Protein AF-A0A938CNE6-F1 (afdb_monomer)

pLDDT: mean 87.76, std 14.15, range [38.72, 98.19]

Solvent-accessible surface area (backbone atoms only — not comparable to full-atom values): 6323 Å² total; per-residue (Å²): 135,86,85,75,90,64,94,67,79,77,86,64,50,73,71,88,80,86,86,80,55,91,83,75,54,90,74,70,70,65,56,62,55,57,53,50,59,77,33,52,93,32,53,67,80,89,73,84,86,85,87,80,81,80,80,55,76,92,47,79,93,57,88,85,85,89,85,84,67,95,44,70,70,53,40,54,59,47,52,55,50,46,54,74,78,44,98,117

Secondary structure (DSSP, 8-state):
---------------------TT-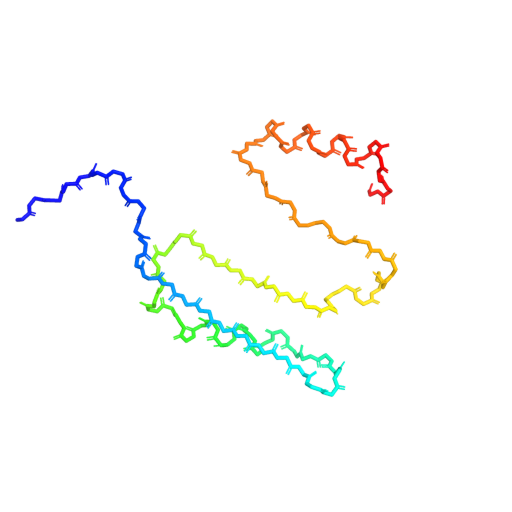----THHHHHHHHTTGGG--SS------SS--TT-TTS-------SSHHHHHHHHHHHHHHS--

Structure (mmCIF, N/CA/C/O backbone):
data_AF-A0A938CNE6-F1
#
_entry.id 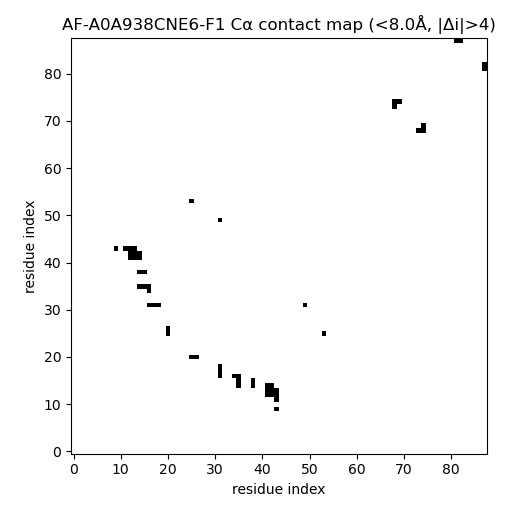  AF-A0A938CNE6-F1
#
loop_
_atom_site.group_PDB
_atom_site.id
_atom_site.type_symbol
_atom_site.label_atom_id
_atom_site.label_alt_id
_atom_site.label_comp_id
_atom_site.label_asym_id
_atom_site.label_entity_id
_atom_site.label_seq_id
_atom_site.pdbx_PDB_ins_code
_atom_site.Cartn_x
_atom_site.Cartn_y
_atom_site.Cartn_z
_atom_site.occupancy
_atom_site.B_iso_or_equiv
_atom_site.auth_seq_id
_atom_site.auth_comp_id
_atom_site.auth_asym_id
_atom_site.auth_atom_id
_atom_site.pdbx_PDB_model_num
ATOM 1 N N . MET A 1 1 ? 6.128 -1.178 -41.801 1.00 38.72 1 MET A N 1
ATOM 2 C CA . MET A 1 1 ? 5.867 -0.085 -40.842 1.00 38.72 1 MET A CA 1
ATOM 3 C C . MET A 1 1 ? 6.868 -0.247 -39.714 1.00 38.72 1 MET A C 1
ATOM 5 O O . MET A 1 1 ? 6.883 -1.288 -39.075 1.00 38.72 1 MET A O 1
ATOM 9 N N . SER A 1 2 ? 7.811 0.684 -39.605 1.00 40.38 2 SER A N 1
ATOM 10 C CA . SER A 1 2 ? 8.945 0.635 -38.680 1.00 40.38 2 SER A CA 1
ATOM 11 C C . SER A 1 2 ? 8.487 0.924 -37.250 1.00 40.38 2 SER A C 1
ATOM 13 O O . SER A 1 2 ? 7.999 2.020 -36.980 1.00 40.38 2 SER A O 1
ATOM 15 N N . HIS A 1 3 ? 8.654 -0.037 -36.340 1.00 46.56 3 HIS A N 1
ATOM 16 C CA . HIS A 1 3 ? 8.460 0.189 -34.909 1.00 46.56 3 HIS A CA 1
ATOM 17 C C . HIS A 1 3 ? 9.615 1.043 -34.376 1.00 46.56 3 HIS A C 1
ATOM 19 O O . HIS A 1 3 ? 10.769 0.617 -34.354 1.00 46.56 3 HIS A O 1
ATOM 25 N N . ASN A 1 4 ? 9.291 2.278 -34.008 1.00 48.91 4 ASN A N 1
ATOM 26 C CA . ASN A 1 4 ? 10.192 3.212 -33.355 1.00 48.91 4 ASN A CA 1
ATOM 27 C C . ASN A 1 4 ? 10.252 2.856 -31.861 1.00 48.91 4 ASN A C 1
ATOM 29 O O . ASN A 1 4 ? 9.269 3.055 -31.152 1.00 48.91 4 ASN A O 1
ATOM 33 N N . TRP A 1 5 ? 11.379 2.327 -31.381 1.00 46.94 5 TRP A N 1
ATOM 34 C CA . TRP A 1 5 ? 11.625 2.047 -29.958 1.00 46.94 5 TRP A CA 1
ATOM 35 C C . TRP A 1 5 ? 11.979 3.335 -29.199 1.00 46.94 5 TRP A C 1
ATOM 37 O O . TRP A 1 5 ? 13.06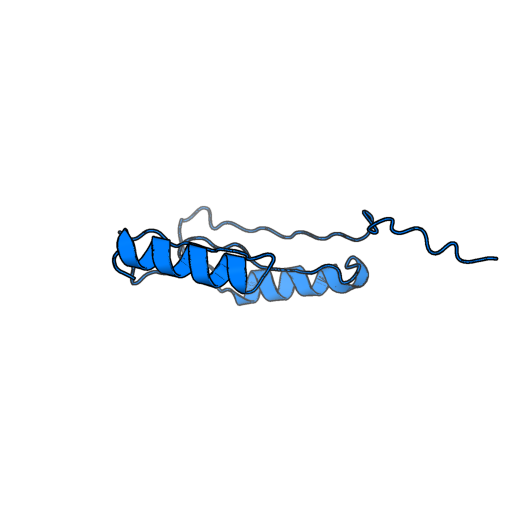2 3.481 -28.635 1.00 46.94 5 TRP A O 1
ATOM 47 N N . GLY A 1 6 ? 11.063 4.301 -29.221 1.00 50.75 6 GLY A N 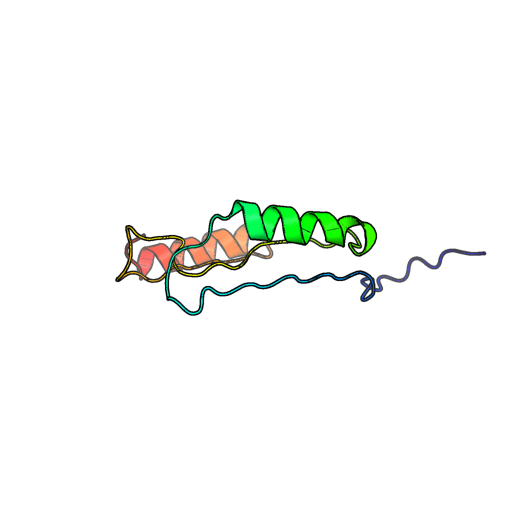1
ATOM 48 C CA . GLY A 1 6 ? 11.070 5.415 -28.283 1.00 50.75 6 GLY A CA 1
ATOM 49 C C . GLY A 1 6 ? 10.488 4.935 -26.958 1.00 50.75 6 GLY A C 1
ATOM 50 O O . GLY A 1 6 ? 9.430 4.317 -26.942 1.00 50.75 6 GLY A O 1
ATOM 51 N N . TRP A 1 7 ? 11.171 5.210 -25.851 1.00 52.81 7 TRP A N 1
ATOM 52 C CA . TRP A 1 7 ? 10.752 4.905 -24.479 1.00 52.81 7 TRP A CA 1
ATOM 53 C C . TRP A 1 7 ? 9.512 5.710 -24.040 1.00 52.81 7 TRP A C 1
ATOM 55 O O . TRP A 1 7 ? 9.550 6.461 -23.068 1.00 52.81 7 TRP A O 1
ATOM 65 N N . SER A 1 8 ? 8.395 5.598 -24.755 1.00 60.22 8 SER A N 1
ATOM 66 C CA . SER A 1 8 ? 7.104 6.118 -24.316 1.00 60.22 8 SER A CA 1
ATOM 67 C C . SER A 1 8 ? 6.374 5.018 -23.556 1.00 60.22 8 SER A C 1
ATOM 69 O O . SER A 1 8 ? 5.937 4.039 -24.160 1.00 60.22 8 SER A O 1
ATOM 71 N N . LYS A 1 9 ? 6.235 5.176 -22.233 1.00 62.78 9 LYS A N 1
ATOM 72 C CA . LYS A 1 9 ? 5.296 4.378 -21.433 1.00 62.78 9 LYS A CA 1
ATOM 73 C C . LYS A 1 9 ? 3.934 4.428 -22.123 1.00 62.78 9 LYS A C 1
ATOM 75 O O . LYS A 1 9 ? 3.431 5.521 -22.376 1.00 62.78 9 LYS A O 1
ATOM 80 N N . GLU A 1 10 ? 3.354 3.276 -22.440 1.00 68.12 10 GLU A N 1
ATOM 81 C CA . GLU A 1 10 ? 2.016 3.242 -23.022 1.00 68.12 10 GLU A CA 1
ATOM 82 C C . GLU A 1 10 ? 1.013 3.748 -21.968 1.00 68.12 10 GLU A C 1
ATOM 84 O O . GLU A 1 10 ? 0.873 3.161 -20.895 1.00 68.12 10 GLU A O 1
ATOM 89 N N . ILE A 1 11 ? 0.386 4.904 -22.220 1.00 68.88 11 ILE A N 1
ATOM 90 C CA . ILE A 1 11 ? -0.577 5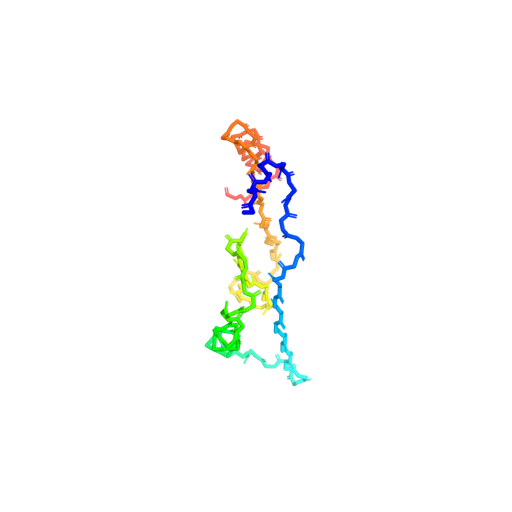.537 -21.291 1.00 68.88 11 ILE A CA 1
ATOM 91 C C . ILE A 1 11 ? -2.011 5.040 -21.571 1.00 68.88 11 ILE A C 1
ATOM 93 O O . ILE A 1 11 ? -2.919 5.231 -20.762 1.00 68.88 11 ILE A O 1
ATOM 97 N N . SER A 1 12 ? -2.225 4.374 -22.707 1.00 73.06 12 SER A N 1
ATOM 98 C CA . SER A 1 12 ? -3.449 3.639 -23.027 1.00 73.06 12 SER A CA 1
ATOM 99 C C . SER A 1 12 ? -3.466 2.268 -22.354 1.00 73.06 12 SER A C 1
ATOM 101 O O . SER A 1 12 ? -2.422 1.701 -22.053 1.00 73.06 12 SER A O 1
ATOM 103 N N . GLY A 1 13 ? -4.667 1.737 -22.109 1.00 76.31 13 GLY A N 1
ATOM 104 C CA . GLY A 1 13 ? -4.836 0.419 -21.495 1.00 76.31 13 GLY A CA 1
ATOM 105 C C . GLY A 1 13 ? -4.828 0.439 -19.960 1.00 76.31 13 GLY A C 1
ATOM 106 O O . GLY A 1 13 ? -3.934 -0.111 -19.322 1.00 76.31 13 GLY A O 1
ATOM 107 N N . CYS A 1 14 ? -5.869 1.034 -19.361 1.00 85.94 14 CYS A N 1
ATOM 108 C CA . CYS A 1 14 ? -6.115 0.993 -17.917 1.00 85.94 14 CYS A CA 1
ATOM 109 C C . CYS A 1 14 ? -7.568 0.591 -17.599 1.00 85.94 14 CYS A C 1
ATOM 111 O O . CYS A 1 14 ? -8.503 0.883 -18.361 1.00 85.94 14 CYS A O 1
ATOM 113 N N . GLY A 1 15 ? -7.772 -0.059 -16.453 1.00 88.94 15 GLY A N 1
ATOM 114 C CA . GLY A 1 15 ? -9.073 -0.465 -15.936 1.00 88.94 15 GLY A CA 1
ATOM 115 C C . GLY A 1 15 ? -9.124 -0.342 -14.416 1.00 88.94 15 GLY A C 1
ATOM 116 O O . GLY A 1 15 ? -8.168 -0.684 -13.727 1.00 88.94 15 GLY A O 1
ATOM 117 N N . LEU A 1 16 ? -10.251 0.144 -13.897 1.00 92.69 16 LEU A N 1
ATOM 118 C CA . LEU A 1 16 ? -10.496 0.263 -12.466 1.00 92.69 16 LEU A CA 1
ATOM 119 C C . LEU A 1 16 ? -11.927 -0.170 -12.152 1.00 92.69 16 LEU A C 1
ATOM 121 O O . LEU A 1 16 ? -12.864 0.179 -12.869 1.00 92.69 16 LEU A O 1
ATOM 125 N N . ALA A 1 17 ? -12.084 -0.913 -11.062 1.00 93.88 17 ALA A N 1
ATOM 126 C CA . ALA A 1 17 ? -13.369 -1.257 -10.477 1.00 93.88 17 ALA A CA 1
ATOM 127 C C . ALA A 1 17 ? -13.327 -0.931 -8.983 1.00 93.88 17 ALA A C 1
ATOM 129 O O . ALA A 1 17 ? -12.328 -1.187 -8.313 1.00 93.88 17 ALA A O 1
ATOM 130 N N . GLY A 1 18 ? -14.412 -0.363 -8.463 1.00 93.94 18 GLY A N 1
ATOM 131 C CA . GLY A 1 18 ? -14.532 0.010 -7.059 1.00 93.94 18 GLY A CA 1
ATOM 132 C C . GLY A 1 18 ? -15.897 -0.372 -6.516 1.00 93.94 18 GLY A C 1
ATOM 133 O O . GLY A 1 18 ? -16.899 -0.328 -7.230 1.00 93.94 18 GLY A O 1
ATOM 134 N N . LEU A 1 19 ? -15.938 -0.753 -5.243 1.00 94.62 19 LEU A N 1
ATOM 135 C CA . LEU A 1 19 ? -17.178 -1.031 -4.533 1.00 94.62 19 LEU A CA 1
ATOM 136 C C . LEU A 1 19 ? -17.055 -0.614 -3.074 1.00 94.62 19 LEU A C 1
ATOM 138 O O . LEU A 1 19 ? -15.986 -0.707 -2.476 1.00 94.62 19 LEU A O 1
ATOM 142 N N . ILE A 1 20 ? -18.174 -0.189 -2.496 1.00 94.50 20 ILE A N 1
ATOM 143 C CA . ILE A 1 20 ? -18.269 0.139 -1.078 1.00 94.50 20 ILE A CA 1
ATOM 144 C C . ILE A 1 20 ? -19.617 -0.315 -0.526 1.00 94.50 20 ILE A C 1
ATOM 146 O O . ILE A 1 20 ? -20.673 -0.114 -1.130 1.00 94.50 20 ILE A O 1
ATOM 150 N N . SER A 1 21 ? -19.588 -0.943 0.645 1.00 94.62 21 SER A N 1
ATOM 151 C CA . SER A 1 21 ? -20.796 -1.320 1.370 1.00 94.62 21 SER A CA 1
ATOM 152 C C . SER A 1 21 ? -21.328 -0.115 2.139 1.00 94.62 21 SER A C 1
ATOM 154 O O . SER A 1 21 ? -20.769 0.278 3.159 1.00 94.62 21 SER A O 1
ATOM 156 N N . ARG A 1 22 ? -22.451 0.453 1.683 1.00 95.56 22 ARG A N 1
ATOM 157 C CA . ARG A 1 22 ? -23.120 1.581 2.368 1.00 95.56 22 ARG A CA 1
ATOM 158 C C . ARG A 1 22 ? -23.634 1.229 3.768 1.00 95.56 22 ARG A C 1
ATOM 160 O O . ARG A 1 22 ? -23.880 2.117 4.568 1.00 95.56 22 ARG A O 1
ATOM 167 N N . ALA A 1 23 ? -23.789 -0.062 4.058 1.00 95.81 23 ALA A N 1
ATOM 168 C CA . ALA A 1 23 ? -24.195 -0.565 5.366 1.00 95.81 23 ALA A CA 1
ATOM 169 C C . ALA A 1 23 ? -23.005 -0.793 6.322 1.00 95.81 23 ALA A C 1
ATOM 171 O O . ALA A 1 23 ? -23.189 -1.388 7.377 1.00 95.81 23 ALA A O 1
ATOM 172 N N . GLY A 1 24 ? -21.774 -0.435 5.932 1.00 90.88 24 GLY A N 1
ATOM 173 C CA . GLY A 1 24 ? -20.571 -0.608 6.760 1.00 90.88 24 GLY A CA 1
ATOM 174 C C . GLY A 1 24 ? -20.097 -2.058 6.928 1.00 90.88 24 GLY A C 1
ATOM 175 O O . GLY A 1 24 ? -19.125 -2.320 7.628 1.00 90.88 24 GLY A O 1
ATOM 176 N N . ARG A 1 25 ? -20.761 -3.030 6.292 1.00 92.94 25 ARG A N 1
ATOM 177 C CA . ARG A 1 25 ? -20.384 -4.450 6.370 1.00 92.94 25 ARG A CA 1
ATOM 178 C C . ARG A 1 25 ? -19.202 -4.770 5.457 1.00 92.94 25 ARG A C 1
ATOM 180 O O . ARG A 1 25 ? -19.173 -4.295 4.322 1.00 92.94 25 ARG A O 1
ATOM 187 N N . LYS A 1 26 ? -18.304 -5.650 5.911 1.00 91.50 26 LYS A N 1
ATOM 188 C CA . LYS A 1 26 ? -17.227 -6.207 5.078 1.00 91.50 26 LYS A CA 1
ATOM 189 C C . LYS A 1 26 ? -17.806 -6.937 3.863 1.00 91.50 26 LYS A C 1
ATOM 191 O O . LYS A 1 26 ? -18.804 -7.649 3.977 1.00 91.50 26 LYS A O 1
ATOM 196 N N . VAL A 1 27 ? -17.158 -6.764 2.716 1.00 93.81 27 VAL A N 1
ATOM 197 C CA . VAL A 1 27 ? -17.458 -7.480 1.470 1.00 93.81 27 VAL A CA 1
ATOM 198 C C . VAL A 1 27 ? -16.326 -8.468 1.209 1.00 93.81 27 VAL A C 1
ATOM 200 O O . VAL A 1 27 ? -15.174 -8.179 1.522 1.00 93.81 27 VAL A O 1
ATOM 203 N N . SER A 1 28 ? -16.654 -9.640 0.664 1.00 93.44 28 SER A N 1
ATOM 204 C CA . SER A 1 28 ? -15.644 -10.629 0.280 1.00 93.44 28 SER A CA 1
ATOM 205 C C . SER A 1 28 ? -14.689 -10.062 -0.776 1.00 93.44 28 SER A C 1
ATOM 207 O O . SER A 1 28 ? -15.137 -9.433 -1.738 1.00 93.44 28 SER A O 1
ATOM 209 N N . GLY A 1 29 ? -13.391 -10.346 -0.629 1.00 93.38 29 GLY A N 1
ATOM 210 C CA . GLY A 1 29 ? -12.357 -9.999 -1.611 1.00 93.38 29 GLY A CA 1
ATOM 211 C C . GLY A 1 29 ? -12.546 -10.675 -2.974 1.00 93.38 29 GLY A C 1
ATOM 212 O O . GLY A 1 29 ? -12.034 -10.187 -3.974 1.00 93.38 29 GLY A O 1
ATOM 213 N N . GLU A 1 30 ? -13.365 -11.725 -3.050 1.00 96.00 30 GLU A N 1
ATOM 214 C CA . GLU A 1 30 ? -13.723 -12.374 -4.315 1.00 96.00 30 GLU A CA 1
ATOM 215 C C . GLU A 1 30 ? -14.431 -11.415 -5.286 1.00 96.00 30 GLU A C 1
ATOM 217 O O . GLU A 1 30 ? -14.269 -11.499 -6.502 1.00 96.00 30 GLU A O 1
ATOM 222 N N . VAL A 1 31 ? -15.210 -10.464 -4.761 1.00 95.38 31 VAL A N 1
ATOM 223 C CA . VAL A 1 31 ? -15.968 -9.522 -5.593 1.00 95.38 31 VAL A CA 1
ATOM 224 C C . VAL A 1 31 ? -15.044 -8.609 -6.413 1.00 95.38 31 VAL A C 1
ATOM 226 O O . VAL A 1 31 ? -15.194 -8.592 -7.638 1.00 95.38 31 VAL A O 1
ATOM 229 N N . PRO A 1 32 ? -14.081 -7.870 -5.818 1.00 94.75 32 PRO A N 1
ATOM 230 C CA . PRO A 1 32 ? -13.146 -7.068 -6.605 1.00 94.75 32 PRO A CA 1
ATOM 231 C C . PRO A 1 32 ? -12.218 -7.917 -7.489 1.00 94.75 32 PRO A C 1
ATOM 233 O O . PRO A 1 32 ? -11.900 -7.473 -8.591 1.00 94.75 32 PRO A O 1
ATOM 236 N N . ILE A 1 33 ? -11.841 -9.138 -7.079 1.00 94.88 33 ILE A N 1
ATOM 237 C CA . ILE A 1 33 ? -11.043 -10.064 -7.910 1.00 94.88 33 ILE A CA 1
ATOM 238 C C . ILE A 1 33 ? -11.782 -10.405 -9.209 1.00 94.88 33 ILE A C 1
ATOM 240 O O . ILE A 1 33 ? -11.240 -10.255 -10.305 1.00 94.88 33 ILE A O 1
ATOM 244 N N . ARG A 1 34 ? -13.054 -10.800 -9.114 1.00 96.12 34 ARG A N 1
ATOM 245 C CA . ARG A 1 34 ? -13.867 -11.083 -10.304 1.00 96.12 34 ARG A CA 1
ATOM 246 C C . ARG A 1 34 ? -14.123 -9.832 -11.135 1.00 96.12 34 ARG A C 1
ATOM 248 O O . ARG A 1 34 ? -14.148 -9.914 -12.358 1.00 96.12 34 ARG A O 1
ATOM 255 N N . ALA A 1 35 ? -14.306 -8.675 -10.500 1.00 94.50 35 ALA A N 1
ATOM 256 C CA . ALA A 1 35 ? -14.510 -7.421 -11.217 1.00 94.50 35 ALA A CA 1
ATOM 257 C C . ALA A 1 35 ? -13.292 -7.059 -12.082 1.00 94.50 35 ALA A C 1
ATOM 259 O O . ALA A 1 35 ? -13.464 -6.771 -13.265 1.00 94.50 35 ALA A O 1
ATOM 260 N N . ILE A 1 36 ? -12.074 -7.136 -11.532 1.00 93.12 36 ILE A N 1
ATOM 261 C CA . ILE A 1 36 ? -10.860 -6.771 -12.274 1.00 93.12 36 ILE A CA 1
ATOM 262 C C . ILE A 1 36 ? -10.516 -7.776 -13.379 1.00 93.12 36 ILE A C 1
ATOM 264 O O . ILE A 1 36 ? -9.985 -7.375 -14.410 1.00 93.12 36 ILE A O 1
ATOM 268 N N . ALA A 1 37 ? -10.890 -9.052 -13.230 1.00 93.19 37 ALA A N 1
ATOM 269 C CA . ALA A 1 37 ? -10.709 -10.061 -14.277 1.00 93.19 37 ALA A CA 1
ATOM 270 C C . ALA A 1 37 ? -11.436 -9.699 -15.589 1.00 93.19 37 ALA A C 1
ATOM 272 O O . ALA A 1 37 ? -10.923 -9.968 -16.670 1.00 93.19 37 ALA A O 1
ATOM 273 N N . ASN A 1 38 ? -12.585 -9.013 -15.514 1.00 92.62 38 ASN A N 1
ATOM 274 C CA . ASN A 1 38 ? -13.309 -8.526 -16.699 1.00 92.62 38 ASN A CA 1
ATOM 275 C C . ASN A 1 38 ? -12.599 -7.363 -17.417 1.00 92.62 38 ASN A C 1
ATOM 277 O O . ASN A 1 38 ? -13.034 -6.939 -18.484 1.00 92.62 38 ASN A O 1
ATOM 281 N N . LEU A 1 39 ? -11.535 -6.813 -16.830 1.00 91.38 39 LEU A N 1
ATOM 282 C CA . LEU A 1 39 ? -10.762 -5.702 -17.383 1.00 91.38 39 LEU A CA 1
ATOM 283 C C . LEU A 1 39 ? -9.446 -6.179 -18.018 1.00 91.38 39 LEU A C 1
ATOM 285 O O . LEU A 1 39 ? -8.611 -5.341 -18.349 1.00 91.38 39 LEU A O 1
ATOM 289 N N . HIS A 1 40 ? -9.260 -7.493 -18.194 1.00 88.62 40 HIS A N 1
ATOM 290 C CA . HIS A 1 40 ? -8.024 -8.092 -18.707 1.00 88.62 40 HIS A CA 1
ATOM 291 C C . HIS A 1 40 ? -7.588 -7.497 -20.053 1.00 88.62 40 HIS A C 1
ATOM 293 O O . HIS A 1 40 ? -6.466 -7.014 -20.169 1.00 88.62 40 HIS A O 1
ATOM 299 N N . ASP A 1 41 ? -8.505 -7.415 -21.019 1.00 88.94 41 ASP A N 1
ATOM 300 C CA . ASP A 1 41 ? -8.227 -6.884 -22.364 1.00 88.94 41 ASP A CA 1
ATOM 301 C C . ASP A 1 41 ? -7.917 -5.381 -22.369 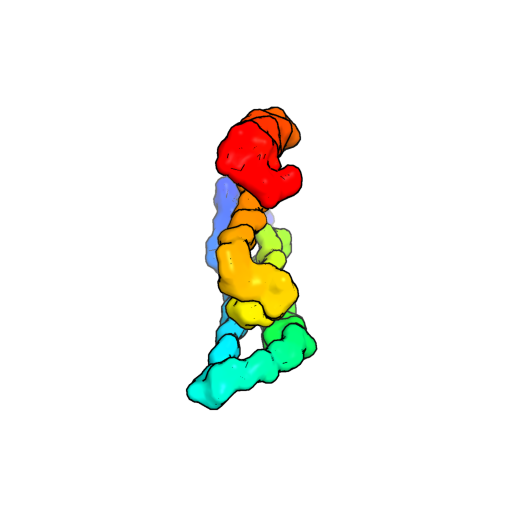1.00 88.94 41 ASP A C 1
ATOM 303 O O . ASP A 1 41 ? -7.441 -4.832 -23.361 1.00 88.94 41 ASP A O 1
ATOM 307 N N . ARG A 1 42 ? -8.204 -4.687 -21.260 1.00 86.94 42 ARG A N 1
ATOM 308 C CA . ARG A 1 42 ? -7.843 -3.282 -21.076 1.00 86.94 42 ARG A CA 1
ATOM 309 C C . ARG A 1 42 ? -6.456 -3.113 -20.469 1.00 86.94 42 ARG A C 1
ATOM 311 O O . ARG A 1 42 ? -6.063 -1.970 -20.310 1.00 86.94 42 ARG A O 1
ATOM 318 N N . GLY A 1 43 ? -5.753 -4.168 -20.067 1.00 85.12 43 GLY A N 1
ATOM 319 C CA . GLY A 1 43 ? -4.441 -4.067 -19.433 1.00 85.12 43 GLY A CA 1
ATOM 320 C C . GLY A 1 43 ? -3.298 -4.019 -20.446 1.00 85.12 43 GLY A C 1
ATOM 321 O O . GLY A 1 43 ? -3.290 -4.767 -21.415 1.00 85.12 43 GLY A O 1
ATOM 322 N N . ASN A 1 44 ? -2.293 -3.184 -20.180 1.00 86.31 44 ASN A N 1
ATOM 323 C CA . ASN A 1 44 ? -1.057 -3.097 -20.972 1.00 86.31 44 ASN A CA 1
ATOM 324 C C . ASN A 1 44 ? 0.160 -3.763 -20.291 1.00 86.31 44 ASN A C 1
ATOM 326 O O . ASN A 1 44 ? 1.299 -3.589 -20.716 1.00 86.31 44 ASN A O 1
ATOM 330 N N . GLY A 1 45 ? -0.066 -4.506 -19.202 1.00 84.88 45 GLY A N 1
ATOM 331 C CA . GLY A 1 45 ? 0.979 -5.258 -18.499 1.00 84.88 45 GLY A CA 1
ATOM 332 C C . GLY A 1 45 ? 1.879 -4.440 -17.565 1.00 84.88 45 GLY A C 1
ATOM 333 O O . GLY A 1 45 ? 2.788 -5.011 -16.971 1.00 84.88 45 GLY A O 1
ATOM 334 N N . LEU A 1 46 ? 1.628 -3.140 -17.368 1.00 86.56 46 LEU A N 1
ATOM 335 C CA . LEU A 1 46 ? 2.438 -2.290 -16.476 1.00 86.56 46 LEU A CA 1
ATOM 336 C C . LEU A 1 46 ? 2.192 -2.524 -14.975 1.0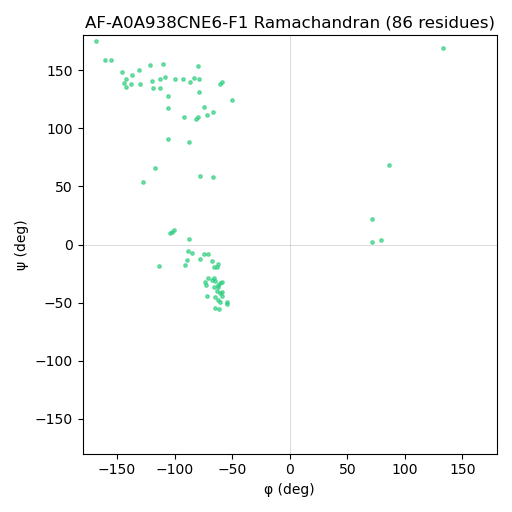0 86.56 46 LEU A C 1
ATOM 338 O O . LEU A 1 46 ? 2.906 -1.964 -14.144 1.00 86.56 46 LEU A O 1
ATOM 342 N N . GLY A 1 47 ? 1.187 -3.327 -14.626 1.00 86.50 47 GLY A N 1
ATOM 343 C CA . GLY A 1 47 ? 0.876 -3.714 -13.25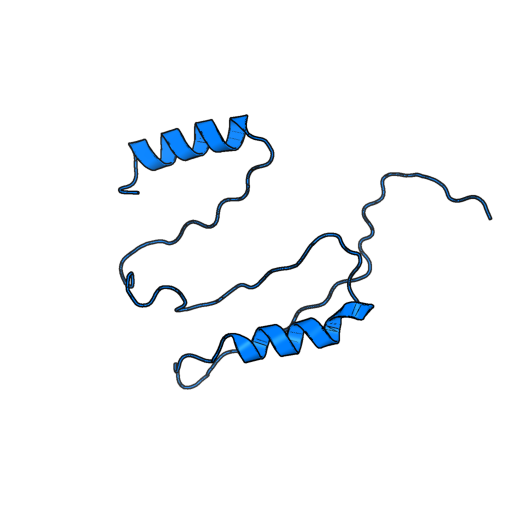2 1.00 86.50 47 GLY A CA 1
ATOM 344 C C . GLY A 1 47 ? -0.607 -3.597 -12.910 1.00 86.50 47 GLY A C 1
ATOM 345 O O . GLY A 1 47 ? -1.407 -3.033 -13.655 1.00 86.50 47 GLY A O 1
ATOM 346 N N . GLY A 1 48 ? -0.972 -4.149 -11.757 1.00 89.75 48 GLY A N 1
ATOM 347 C CA . GLY A 1 48 ? -2.319 -4.102 -11.200 1.00 89.75 48 GLY A CA 1
ATOM 348 C C . GLY A 1 48 ? -2.285 -4.400 -9.705 1.00 89.75 48 GLY A C 1
ATOM 349 O O . GLY A 1 48 ? -1.327 -4.987 -9.206 1.00 89.75 48 GLY A O 1
ATOM 350 N N . GLY A 1 49 ? -3.319 -3.982 -8.982 1.00 92.00 49 GLY A N 1
ATOM 351 C CA . GLY A 1 49 ? -3.390 -4.172 -7.538 1.00 92.00 49 GLY A CA 1
ATOM 352 C C . GLY A 1 49 ? -4.769 -3.868 -6.974 1.00 92.00 49 GLY A C 1
ATOM 353 O O . GLY A 1 49 ? -5.664 -3.407 -7.683 1.00 92.00 49 GLY A O 1
ATOM 354 N N . PHE A 1 50 ? -4.925 -4.126 -5.679 1.00 93.81 50 PHE A N 1
ATOM 355 C CA . PHE A 1 50 ? -6.147 -3.852 -4.934 1.00 93.81 50 PHE A CA 1
ATOM 356 C C . PHE A 1 50 ? -5.854 -2.867 -3.809 1.00 93.81 50 PHE A C 1
ATOM 358 O O . PHE A 1 50 ? -4.845 -2.983 -3.120 1.00 93.81 50 PHE A O 1
ATOM 365 N N . ALA A 1 51 ? -6.783 -1.944 -3.588 1.00 93.06 51 ALA A N 1
ATOM 366 C CA . ALA A 1 51 ? -6.856 -1.154 -2.370 1.00 93.06 51 ALA A CA 1
ATOM 367 C C . ALA A 1 51 ? -8.124 -1.568 -1.617 1.00 93.06 51 ALA A C 1
ATOM 369 O O . ALA A 1 51 ? -9.189 -1.721 -2.221 1.00 93.06 51 ALA A O 1
ATOM 370 N N . GLY A 1 52 ? -8.012 -1.779 -0.308 1.00 92.56 52 GLY A N 1
ATOM 371 C CA . GLY A 1 52 ? -9.114 -2.266 0.514 1.00 92.56 52 GLY A CA 1
ATOM 372 C C . GLY A 1 52 ? -9.134 -1.619 1.890 1.00 92.56 52 GLY A C 1
ATOM 373 O O . GLY A 1 52 ? -8.093 -1.412 2.506 1.00 92.56 52 GLY A O 1
ATOM 374 N N . TYR A 1 53 ? -10.339 -1.344 2.385 1.00 90.62 53 TYR A N 1
ATOM 375 C CA . TYR A 1 53 ? -10.572 -0.850 3.741 1.00 90.62 53 TYR A CA 1
ATOM 376 C C . TYR A 1 53 ? -11.001 -1.996 4.660 1.00 90.62 53 TYR A C 1
ATOM 378 O O . TYR A 1 53 ? -11.760 -2.876 4.253 1.00 90.62 53 TYR A O 1
ATOM 386 N N . GLY A 1 54 ? -10.534 -1.976 5.912 1.00 89.69 54 GLY A N 1
ATOM 387 C CA . GLY A 1 54 ? -10.906 -2.979 6.919 1.00 89.69 54 GLY A CA 1
ATOM 388 C C . GLY A 1 54 ? -10.301 -4.371 6.693 1.00 89.69 54 GLY A C 1
ATOM 389 O O . GLY A 1 54 ? -10.839 -5.356 7.201 1.00 89.69 54 GLY A O 1
ATOM 390 N N . ILE A 1 55 ? -9.201 -4.461 5.935 1.00 92.25 55 ILE A N 1
ATOM 391 C CA . ILE A 1 55 ? -8.510 -5.725 5.623 1.00 92.25 55 ILE A CA 1
ATOM 392 C C . ILE A 1 55 ? -7.628 -6.245 6.773 1.00 92.25 55 ILE A C 1
ATOM 394 O O . ILE A 1 55 ? -7.258 -7.414 6.767 1.00 92.25 55 ILE A O 1
ATOM 398 N N . TYR A 1 56 ? -7.364 -5.419 7.793 1.00 92.75 56 TYR A N 1
ATOM 399 C CA . TYR A 1 56 ? -6.599 -5.776 8.995 1.00 92.75 56 TYR A CA 1
ATOM 400 C C . TYR A 1 56 ? -7.467 -5.681 10.265 1.00 92.75 56 TYR A C 1
ATOM 402 O O . TYR A 1 56 ? -7.228 -4.833 11.121 1.00 92.75 56 TYR A O 1
ATOM 410 N N . PRO A 1 57 ? -8.505 -6.526 10.426 1.00 91.00 57 PRO A N 1
ATOM 411 C CA . PRO A 1 57 ? -9.465 -6.397 11.528 1.00 91.00 57 PRO A CA 1
ATOM 412 C C . PRO A 1 57 ? -8.860 -6.636 12.920 1.00 91.00 57 PRO A C 1
ATOM 414 O O . PRO A 1 57 ? -9.456 -6.234 13.911 1.00 91.00 57 PRO A O 1
ATOM 417 N N . HIS A 1 58 ? -7.703 -7.298 12.997 1.00 95.31 58 HIS A N 1
ATOM 418 C CA . HIS A 1 58 ? -6.994 -7.567 14.251 1.00 95.31 58 HIS A CA 1
ATOM 419 C C . HIS A 1 58 ? -6.094 -6.408 14.704 1.00 95.31 58 HIS A C 1
ATOM 421 O O . HIS A 1 58 ? -5.577 -6.450 15.814 1.00 95.31 58 HIS A O 1
ATOM 427 N N . TYR A 1 59 ? -5.938 -5.373 13.871 1.00 93.56 59 TYR A N 1
ATOM 428 C CA . TYR A 1 59 ? -5.091 -4.209 14.139 1.00 93.56 59 TYR A CA 1
ATOM 429 C C . TYR A 1 59 ? -5.873 -2.892 13.956 1.00 93.56 59 TYR A C 1
ATOM 431 O O . TYR A 1 59 ? -5.457 -2.039 13.175 1.00 93.56 59 TYR A O 1
ATOM 439 N N . PRO A 1 60 ? -7.030 -2.715 14.628 1.00 92.75 60 PRO A N 1
ATOM 440 C CA . PRO A 1 60 ? -7.918 -1.572 14.395 1.00 92.75 60 PRO A CA 1
ATOM 441 C C . PRO A 1 60 ? -7.305 -0.224 14.800 1.00 92.75 60 PRO A C 1
ATOM 443 O O . PRO A 1 60 ? -7.624 0.789 14.188 1.00 92.75 60 PRO A O 1
ATOM 446 N N . ASP A 1 61 ? -6.410 -0.230 15.791 1.00 95.12 61 ASP A N 1
ATOM 447 C CA . ASP A 1 61 ? -5.774 0.976 16.339 1.00 95.12 61 ASP A CA 1
ATOM 448 C C . ASP A 1 61 ? -4.347 1.197 15.807 1.00 95.12 61 ASP A C 1
ATOM 450 O O . ASP A 1 61 ? -3.586 1.986 16.363 1.00 95.12 61 ASP A O 1
ATOM 454 N N . HIS A 1 62 ? -3.948 0.466 14.761 1.00 94.12 62 HIS A N 1
ATOM 455 C CA . HIS A 1 62 ? -2.611 0.568 14.176 1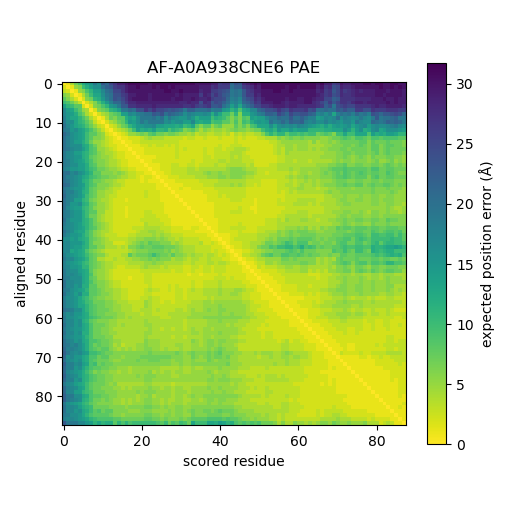.00 94.12 62 HIS A CA 1
ATOM 456 C C . HIS A 1 62 ? -2.665 1.217 12.794 1.00 94.12 62 HIS A C 1
ATOM 458 O O . HIS A 1 62 ? -3.657 1.129 12.069 1.00 94.12 62 HIS A O 1
ATOM 464 N N . TYR A 1 63 ? -1.547 1.822 12.403 1.00 91.62 63 TYR A N 1
ATOM 465 C CA . TYR A 1 63 ? -1.322 2.241 11.026 1.00 91.62 63 TYR A CA 1
ATOM 466 C C . TYR A 1 63 ? -0.804 1.069 10.189 1.00 91.62 63 TYR A C 1
ATOM 468 O O . TYR A 1 63 ? -0.002 0.266 10.660 1.00 91.62 63 TYR A O 1
ATOM 476 N N . ALA A 1 64 ? -1.237 1.002 8.930 1.00 92.38 64 ALA A N 1
ATOM 477 C CA . ALA A 1 64 ? -0.659 0.117 7.926 1.00 92.38 64 ALA A CA 1
ATOM 478 C C . ALA A 1 64 ? 0.177 0.949 6.949 1.00 92.38 64 ALA A C 1
ATOM 480 O O . ALA A 1 64 ? -0.315 1.932 6.392 1.00 92.38 64 ALA A O 1
ATOM 481 N N . LEU A 1 65 ? 1.429 0.546 6.740 1.00 91.88 65 LEU A N 1
ATOM 482 C CA . LEU A 1 65 ? 2.329 1.152 5.765 1.00 91.88 65 LEU A CA 1
ATOM 483 C C . LEU A 1 65 ? 2.454 0.207 4.566 1.00 91.88 65 LEU A C 1
ATOM 485 O O . LEU A 1 65 ? 2.914 -0.924 4.704 1.00 91.88 65 LEU A O 1
ATOM 489 N N . HIS A 1 66 ? 2.027 0.666 3.389 1.00 90.88 66 HIS A N 1
ATOM 490 C CA . HIS A 1 66 ? 2.268 -0.013 2.114 1.00 90.88 66 HIS A CA 1
ATOM 491 C C . HIS A 1 66 ? 3.339 0.766 1.352 1.00 90.88 66 HIS A C 1
ATOM 493 O O . HIS A 1 66 ? 3.035 1.725 0.642 1.00 90.88 66 HIS A O 1
ATOM 499 N N . THR A 1 67 ? 4.600 0.396 1.547 1.00 92.94 67 THR A N 1
ATOM 500 C CA . THR A 1 67 ? 5.762 1.036 0.922 1.00 92.94 67 THR A CA 1
ATOM 501 C C . THR A 1 67 ? 6.158 0.335 -0.376 1.00 92.94 67 THR A C 1
ATOM 503 O O . THR A 1 67 ? 6.097 -0.886 -0.495 1.00 92.94 67 THR A O 1
ATOM 506 N N . MET A 1 68 ? 6.568 1.127 -1.367 1.00 92.44 68 MET A N 1
ATOM 507 C CA . MET A 1 68 ? 7.156 0.651 -2.617 1.00 92.44 68 MET A CA 1
ATOM 508 C C . MET A 1 68 ? 8.569 1.213 -2.729 1.00 92.44 68 MET A C 1
ATOM 510 O O . MET A 1 68 ? 8.778 2.406 -2.505 1.00 92.44 68 MET A O 1
ATOM 514 N N . TYR A 1 69 ? 9.518 0.360 -3.101 1.00 95.31 69 TYR A N 1
ATOM 515 C CA . TYR A 1 69 ? 10.931 0.706 -3.198 1.00 95.31 69 TYR A CA 1
ATOM 516 C C . TYR A 1 69 ? 11.394 0.685 -4.656 1.00 95.31 69 TYR A C 1
ATOM 518 O O . TYR A 1 69 ? 10.962 -0.155 -5.443 1.00 95.31 69 TYR A O 1
ATOM 526 N N . TYR A 1 70 ? 12.272 1.623 -5.016 1.00 93.56 70 TYR A N 1
ATOM 527 C CA . TYR A 1 70 ? 12.863 1.709 -6.359 1.00 93.56 70 TYR A CA 1
ATOM 528 C C . TYR A 1 70 ? 14.180 0.930 -6.491 1.00 93.56 70 TYR A C 1
ATOM 530 O O . TYR A 1 70 ? 14.624 0.669 -7.607 1.00 93.56 70 TYR A O 1
ATOM 538 N N . SER A 1 71 ? 14.815 0.588 -5.368 1.00 97.38 71 SER A N 1
ATOM 539 C CA . SER A 1 71 ? 16.050 -0.192 -5.297 1.00 97.38 71 SER A CA 1
ATOM 540 C C . SER A 1 71 ? 16.152 -0.903 -3.952 1.00 97.38 71 SER A C 1
ATOM 542 O O . SER A 1 71 ? 15.573 -0.445 -2.964 1.00 97.38 71 SER A O 1
ATOM 544 N N . ASP A 1 72 ? 16.962 -1.957 -3.903 1.00 97.69 72 ASP A N 1
ATOM 545 C CA . ASP A 1 72 ? 17.255 -2.695 -2.668 1.00 97.69 72 ASP A CA 1
ATOM 546 C C . ASP A 1 72 ? 17.869 -1.770 -1.603 1.00 97.69 72 ASP A C 1
ATOM 548 O O . ASP A 1 72 ? 17.444 -1.759 -0.455 1.00 97.69 72 ASP A O 1
ATOM 552 N N . SER A 1 73 ? 18.774 -0.869 -2.002 1.00 98.12 73 SER A N 1
ATOM 553 C CA . SER A 1 73 ? 19.357 0.120 -1.084 1.00 98.12 73 SER A CA 1
ATOM 554 C C . SER A 1 73 ? 18.329 1.087 -0.484 1.00 98.12 73 SER A C 1
ATOM 556 O O . SER A 1 73 ? 18.475 1.508 0.662 1.00 98.12 73 SER A O 1
ATOM 558 N N . ALA A 1 74 ? 17.293 1.464 -1.244 1.00 98.19 74 ALA A N 1
ATOM 559 C CA . ALA A 1 74 ? 16.217 2.313 -0.740 1.00 98.19 74 ALA A CA 1
ATOM 560 C C . ALA A 1 74 ? 15.315 1.544 0.229 1.00 98.19 74 ALA A C 1
ATOM 562 O O . ALA A 1 74 ? 14.829 2.131 1.197 1.00 98.19 74 ALA A O 1
ATOM 563 N N . GLN A 1 75 ? 15.111 0.248 -0.021 1.00 97.62 75 GLN A N 1
ATOM 564 C CA . GLN A 1 75 ? 14.421 -0.638 0.905 1.00 97.62 75 GLN A CA 1
ATOM 565 C C . GLN A 1 75 ? 15.182 -0.728 2.227 1.00 97.62 75 GLN A C 1
ATOM 567 O O . GLN A 1 75 ? 14.609 -0.372 3.251 1.00 97.62 75 GLN A O 1
ATOM 572 N N . ASP A 1 76 ? 16.465 -1.096 2.207 1.00 97.94 76 ASP A N 1
ATOM 573 C CA . ASP A 1 76 ? 17.271 -1.281 3.422 1.00 97.94 76 ASP A CA 1
ATOM 574 C C . ASP A 1 76 ? 17.258 -0.033 4.317 1.00 97.94 76 ASP A C 1
ATOM 576 O O . ASP A 1 76 ? 16.892 -0.097 5.490 1.00 97.94 76 ASP A O 1
ATOM 580 N N . LEU A 1 77 ? 17.552 1.137 3.738 1.00 97.75 77 LEU A N 1
ATOM 581 C CA . LEU A 1 77 ? 17.560 2.405 4.474 1.00 97.75 77 LEU A CA 1
ATOM 582 C C . LEU A 1 77 ? 16.183 2.776 5.039 1.00 97.75 77 LEU A C 1
ATOM 584 O O . LEU A 1 77 ? 16.092 3.360 6.121 1.00 97.75 77 LEU A O 1
ATOM 588 N N . THR A 1 78 ? 15.107 2.476 4.305 1.00 97.50 78 THR A N 1
ATOM 589 C CA . THR A 1 78 ? 13.750 2.765 4.782 1.00 97.50 78 THR A CA 1
ATOM 590 C C . THR A 1 78 ? 13.362 1.819 5.912 1.00 97.50 78 THR A C 1
ATOM 592 O O . THR A 1 78 ? 12.830 2.278 6.918 1.00 97.50 78 THR A O 1
ATOM 595 N N . GLU A 1 79 ? 13.651 0.525 5.787 1.00 96.44 79 GLU A N 1
ATOM 596 C CA . GLU A 1 79 ? 13.354 -0.481 6.812 1.00 96.44 79 GLU A CA 1
ATOM 597 C C . GLU A 1 79 ? 14.127 -0.209 8.112 1.00 96.44 79 GLU A C 1
ATOM 599 O O . GLU A 1 79 ? 13.541 -0.291 9.193 1.00 96.44 79 GLU A O 1
ATOM 604 N N . ASP A 1 80 ? 15.396 0.203 8.030 1.00 97.50 80 ASP A N 1
ATOM 605 C CA . ASP A 1 80 ? 16.185 0.625 9.196 1.00 97.50 80 ASP A CA 1
ATOM 606 C C . ASP A 1 80 ? 15.528 1.804 9.928 1.00 97.50 80 ASP A C 1
ATOM 608 O O . ASP A 1 80 ? 15.402 1.803 11.156 1.00 97.50 80 ASP A O 1
ATOM 612 N N . LEU A 1 81 ? 15.048 2.800 9.177 1.00 97.56 81 LEU A N 1
ATOM 613 C CA . LEU A 1 81 ? 14.333 3.944 9.738 1.00 97.56 81 LEU A CA 1
ATOM 614 C C . LEU A 1 81 ? 13.006 3.512 10.369 1.00 97.56 81 LEU A C 1
ATOM 616 O O . LEU A 1 81 ? 12.686 3.931 11.482 1.00 97.56 81 LEU A O 1
ATOM 620 N N . LEU A 1 82 ? 12.235 2.662 9.688 1.00 96.69 82 LEU A N 1
ATOM 621 C CA . LEU A 1 82 ? 10.960 2.187 10.210 1.00 96.69 82 LEU A CA 1
ATOM 622 C C . LEU A 1 82 ? 11.152 1.423 11.528 1.00 96.69 82 LEU A C 1
ATOM 624 O O . LEU A 1 82 ? 10.420 1.679 12.479 1.00 96.69 82 LEU A O 1
ATOM 628 N N . ARG A 1 83 ? 12.181 0.577 11.635 1.00 96.12 83 ARG A N 1
ATOM 629 C CA . ARG A 1 83 ? 12.520 -0.148 12.874 1.00 96.12 83 ARG A CA 1
ATOM 630 C C . ARG A 1 83 ? 13.007 0.761 14.000 1.00 96.12 83 ARG A C 1
ATOM 632 O O . ARG A 1 83 ? 12.802 0.444 15.167 1.00 96.12 83 ARG A O 1
ATOM 639 N N . ALA A 1 84 ? 13.661 1.873 13.672 1.00 97.62 84 ALA A N 1
ATOM 640 C CA . ALA A 1 84 ? 14.153 2.818 14.670 1.00 97.62 84 ALA A CA 1
ATOM 641 C C . ALA A 1 84 ? 13.031 3.655 15.313 1.00 97.62 84 ALA A C 1
ATOM 643 O O . ALA A 1 84 ? 13.144 4.031 16.480 1.00 97.62 84 ALA A O 1
ATOM 644 N N . TYR A 1 85 ? 11.965 3.961 14.564 1.00 96.44 85 TYR A N 1
ATOM 645 C CA . TYR A 1 85 ? 10.912 4.891 15.000 1.00 96.44 85 TYR A CA 1
ATOM 646 C C . TYR A 1 85 ? 9.541 4.251 15.235 1.00 96.44 85 TYR A C 1
ATOM 648 O O . TYR A 1 85 ? 8.705 4.852 15.913 1.00 96.44 85 TYR A O 1
ATOM 656 N N . PHE A 1 86 ? 9.291 3.057 14.701 1.00 95.12 86 PHE A N 1
ATOM 657 C CA . PHE A 1 86 ? 8.025 2.343 14.842 1.00 95.12 86 PHE A CA 1
ATOM 658 C C . PHE A 1 86 ? 8.241 0.978 15.494 1.00 95.12 86 PHE A C 1
ATOM 660 O O . PHE A 1 86 ? 9.310 0.381 15.418 1.00 95.12 86 PHE A O 1
ATOM 667 N N . ASN A 1 87 ? 7.192 0.473 16.140 1.00 91.44 87 ASN A N 1
ATOM 668 C CA . ASN A 1 87 ? 7.170 -0.879 16.685 1.00 91.44 87 ASN A CA 1
ATOM 669 C C . ASN A 1 87 ? 6.688 -1.856 15.600 1.00 91.44 87 ASN A C 1
ATOM 671 O O . ASN A 1 87 ? 5.478 -2.065 15.472 1.00 91.44 87 ASN A O 1
ATOM 675 N N . ILE A 1 88 ? 7.625 -2.378 14.798 1.00 89.38 88 ILE A N 1
ATOM 676 C CA . ILE A 1 88 ? 7.384 -3.273 13.650 1.00 89.38 88 ILE A CA 1
ATOM 677 C C . ILE A 1 88 ? 8.300 -4.500 13.635 1.00 89.38 88 ILE A C 1
ATOM 679 O O . ILE A 1 88 ? 9.442 -4.417 14.142 1.00 89.38 88 ILE A O 1
#

Sequence (88 aa):
MSHNWGWSKEISGCGLAGLISRAGRKVSGEVPIRAIANLHDRGNGLGGGFAGYGIYPHYPDHYALHTMYYSDSAQDLTEDLLRAYFNI

Foldseek 3Di:
DDDDPDPDDPPFQDDDDDDDDPVPDDDDPVVRVVVVVVSVVSHPPPDDDDDDDCPCVVPPPDDDDDDDDPDPVRVVVVVVVCVVPHDD

Mean predicted aligned error: 7.26 Å

Radius of gyration: 18.76 Å; Cα contacts (8 Å, |Δi|>4): 28; chains: 1; bounding box: 44×18×58 Å